Protein AF-A0A562LSG7-F1 (afdb_monomer)

Sequence (65 aa):
MRDKAISFFKAFLINGLLYGVLKYLIESDVSLKGIVFSASFFGFFMAIFQTLLFPGFNKDKKDKQ

Organism: NCBI:txid1341154

pLDDT: mean 82.16, std 13.51, range [39.47, 93.12]

Radius of gyration: 15.11 Å; Cα contacts (8 Å,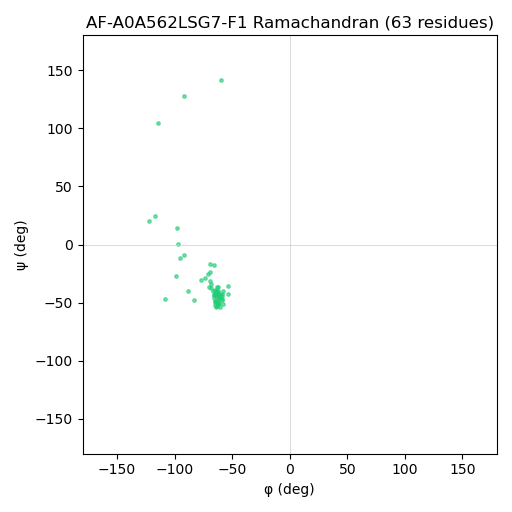 |Δi|>4): 49; chains: 1; bounding box: 43×14×37 Å

Structure (mmCIF, N/CA/C/O backbone):
data_AF-A0A562LSG7-F1
#
_entry.id   AF-A0A562LSG7-F1
#
loop_
_atom_site.group_PDB
_atom_site.id
_atom_site.type_symbol
_atom_site.label_atom_id
_atom_site.label_alt_id
_atom_site.label_comp_id
_atom_site.label_asym_id
_atom_site.label_entity_id
_atom_site.label_seq_id
_atom_site.pdbx_PDB_ins_code
_atom_site.Cartn_x
_atom_site.Cartn_y
_atom_site.Cartn_z
_atom_site.occupancy
_atom_site.B_iso_or_equiv
_atom_site.auth_seq_id
_atom_site.auth_comp_id
_atom_site.auth_asym_id
_atom_site.auth_atom_id
_atom_site.pdbx_PDB_model_num
ATOM 1 N N . MET A 1 1 ? -9.297 1.526 20.344 1.00 67.44 1 MET A N 1
ATOM 2 C CA . MET A 1 1 ? -8.374 2.168 19.368 1.00 67.44 1 MET A CA 1
ATOM 3 C C . MET A 1 1 ? -7.408 1.172 18.735 1.00 67.44 1 MET A C 1
ATOM 5 O O . MET A 1 1 ? -7.217 1.234 17.528 1.00 67.44 1 MET A O 1
ATOM 9 N N . ARG A 1 2 ? -6.873 0.218 19.510 1.00 74.94 2 ARG A N 1
ATOM 10 C CA . ARG A 1 2 ? -5.998 -0.860 19.022 1.00 74.94 2 ARG A CA 1
ATOM 11 C C . ARG A 1 2 ? -6.601 -1.671 17.860 1.00 74.94 2 ARG A C 1
ATOM 13 O O . ARG A 1 2 ? -5.927 -1.857 16.856 1.00 74.94 2 ARG A O 1
ATOM 20 N N . ASP A 1 3 ? -7.886 -2.023 17.922 1.00 79.38 3 ASP A N 1
ATOM 21 C CA . ASP A 1 3 ? -8.547 -2.791 16.848 1.00 79.38 3 ASP A CA 1
ATOM 22 C C . ASP A 1 3 ? -8.712 -2.003 15.545 1.00 79.38 3 ASP A C 1
ATOM 24 O O . ASP A 1 3 ? -8.576 -2.560 14.459 1.00 79.38 3 ASP A O 1
ATOM 28 N N . LYS A 1 4 ? -8.935 -0.684 15.639 1.00 78.62 4 LYS A N 1
ATOM 29 C CA . LYS A 1 4 ? -8.984 0.199 14.462 1.00 78.62 4 LYS A CA 1
ATOM 30 C C . LYS A 1 4 ? -7.617 0.304 13.797 1.00 78.62 4 LYS A C 1
ATOM 32 O O . LYS A 1 4 ? -7.546 0.247 12.578 1.00 78.62 4 LYS A O 1
ATOM 37 N N . ALA A 1 5 ? -6.546 0.392 14.587 1.00 83.31 5 ALA A N 1
ATOM 38 C CA . ALA A 1 5 ? -5.183 0.381 14.065 1.00 83.31 5 ALA A CA 1
ATOM 39 C C . ALA A 1 5 ? -4.854 -0.962 13.390 1.00 83.31 5 ALA A C 1
ATOM 41 O O . ALA A 1 5 ? -4.354 -0.975 12.272 1.00 83.31 5 ALA A O 1
ATOM 42 N N . ILE A 1 6 ? -5.209 -2.097 14.002 1.00 87.62 6 ILE A N 1
ATOM 43 C CA . ILE A 1 6 ? -5.011 -3.423 13.390 1.00 87.62 6 ILE A CA 1
ATOM 44 C C . ILE A 1 6 ? -5.820 -3.551 12.092 1.00 87.62 6 ILE A C 1
ATOM 46 O O . ILE A 1 6 ? -5.298 -4.022 11.084 1.00 87.62 6 ILE A O 1
ATOM 50 N N . SER A 1 7 ? -7.079 -3.105 12.091 1.00 85.50 7 SER A N 1
ATOM 51 C CA . SER A 1 7 ? -7.914 -3.083 10.888 1.00 85.50 7 SER A CA 1
ATOM 52 C C . SER A 1 7 ? -7.332 -2.175 9.805 1.00 85.50 7 SER A C 1
ATOM 54 O O . SER A 1 7 ? -7.418 -2.515 8.629 1.00 85.50 7 SER A O 1
ATOM 56 N N . PHE A 1 8 ? -6.723 -1.053 10.193 1.00 90.50 8 PHE A N 1
ATOM 57 C CA . PHE A 1 8 ? -6.068 -0.122 9.280 1.00 90.50 8 PHE A CA 1
ATOM 58 C C . PHE A 1 8 ? -4.865 -0.783 8.622 1.00 90.50 8 PHE A C 1
ATOM 60 O O . PHE A 1 8 ? -4.791 -0.822 7.401 1.00 90.50 8 PHE A O 1
ATOM 67 N N . PHE A 1 9 ? -3.966 -1.374 9.411 1.00 89.50 9 PHE A N 1
ATOM 68 C CA . PHE A 1 9 ? -2.787 -2.057 8.879 1.00 89.50 9 PHE A CA 1
ATOM 69 C C . PHE A 1 9 ? -3.155 -3.244 7.988 1.00 89.50 9 PHE A C 1
ATOM 71 O O . PHE A 1 9 ? -2.544 -3.422 6.937 1.00 89.50 9 PHE A O 1
ATOM 78 N N . LYS A 1 10 ? -4.182 -4.023 8.355 1.00 90.00 10 LYS A N 1
ATOM 79 C CA . LYS A 1 10 ? -4.700 -5.103 7.503 1.00 90.00 10 LYS A CA 1
ATOM 80 C C . LYS A 1 10 ? -5.226 -4.563 6.175 1.00 90.00 10 LYS A C 1
ATOM 82 O O . LYS A 1 10 ? -4.833 -5.065 5.128 1.00 90.00 10 LYS A O 1
ATOM 87 N N . ALA A 1 11 ? -6.074 -3.536 6.209 1.00 89.06 11 ALA A N 1
ATOM 88 C CA . ALA A 1 11 ? -6.611 -2.919 5.001 1.00 89.06 11 ALA A CA 1
ATOM 89 C C . ALA A 1 11 ? -5.502 -2.298 4.138 1.00 89.06 11 ALA A C 1
ATOM 91 O O . ALA A 1 11 ? -5.516 -2.466 2.923 1.00 89.06 11 ALA A O 1
ATOM 92 N N . PHE A 1 12 ? -4.517 -1.647 4.755 1.00 92.94 12 PHE A N 1
ATOM 93 C CA . PHE A 1 12 ? -3.368 -1.062 4.071 1.00 92.94 12 PHE A CA 1
ATOM 94 C C . PHE A 1 12 ? -2.567 -2.125 3.323 1.00 92.94 12 PHE A C 1
ATOM 96 O O . PHE A 1 12 ? -2.357 -2.003 2.119 1.00 92.94 12 PHE A O 1
ATOM 103 N N . LEU A 1 13 ? -2.164 -3.188 4.027 1.00 92.06 13 LEU A N 1
ATOM 104 C CA . LEU A 1 13 ? -1.364 -4.267 3.457 1.00 92.06 13 LEU A CA 1
ATOM 105 C C . LEU A 1 13 ? -2.119 -5.008 2.360 1.00 92.06 13 LEU A C 1
ATOM 107 O O . LEU A 1 13 ? -1.564 -5.190 1.285 1.00 92.06 13 LEU A O 1
ATOM 111 N N . ILE A 1 14 ? -3.373 -5.400 2.602 1.00 92.44 14 ILE A N 1
ATOM 112 C CA . ILE A 1 14 ? -4.162 -6.169 1.631 1.00 92.44 14 ILE A CA 1
ATOM 113 C C . ILE A 1 14 ? -4.405 -5.340 0.370 1.00 92.44 14 ILE A C 1
ATOM 115 O O . ILE A 1 14 ? -4.068 -5.790 -0.720 1.00 92.44 14 ILE A O 1
ATOM 119 N N . ASN A 1 15 ? -4.943 -4.122 0.500 1.00 91.25 15 ASN A N 1
ATOM 120 C CA . ASN A 1 15 ? -5.261 -3.296 -0.666 1.00 91.25 15 ASN A CA 1
ATOM 121 C C . ASN A 1 15 ? -3.995 -2.817 -1.389 1.00 91.25 15 ASN 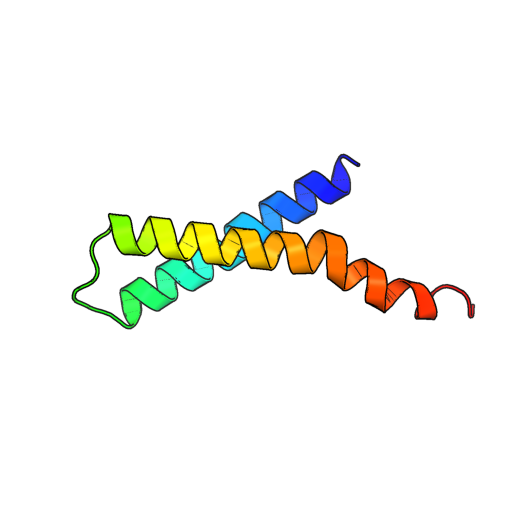A C 1
ATOM 123 O O . ASN A 1 15 ? -3.969 -2.785 -2.618 1.00 91.25 15 ASN A O 1
ATOM 127 N N . GLY A 1 16 ? -2.937 -2.483 -0.643 1.00 90.25 16 GLY A N 1
ATOM 128 C CA . GLY A 1 16 ? -1.656 -2.076 -1.210 1.00 90.25 16 GLY A CA 1
ATOM 129 C C . GLY A 1 16 ? -0.976 -3.202 -1.987 1.00 90.25 16 GLY A C 1
ATOM 130 O O . GLY A 1 16 ? -0.600 -2.996 -3.13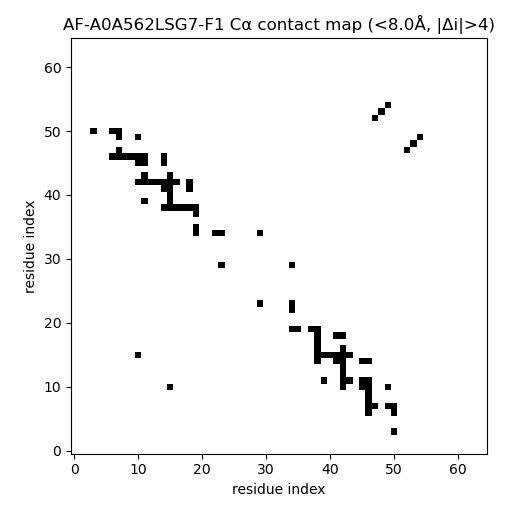8 1.00 90.25 16 GLY A O 1
ATOM 131 N N . LEU A 1 17 ? -0.875 -4.409 -1.413 1.00 92.19 17 LEU A N 1
ATOM 132 C CA . LEU A 1 17 ? -0.327 -5.578 -2.116 1.00 92.19 17 LEU A CA 1
ATOM 133 C C . LEU A 1 17 ? -1.162 -5.942 -3.338 1.00 92.19 17 LEU A C 1
ATOM 135 O O . LEU A 1 17 ? -0.592 -6.157 -4.403 1.00 92.19 17 LEU A O 1
ATOM 139 N N . LEU A 1 18 ? -2.491 -5.979 -3.209 1.00 93.00 18 LEU A N 1
ATOM 140 C CA . LEU A 1 18 ? -3.376 -6.327 -4.319 1.00 93.00 18 LEU A CA 1
ATOM 141 C C . LEU A 1 18 ? -3.178 -5.369 -5.499 1.00 93.00 18 LEU A C 1
ATOM 143 O O . LEU A 1 18 ? -2.991 -5.810 -6.630 1.00 93.00 18 LEU A O 1
ATOM 147 N N . TYR A 1 19 ? -3.149 -4.062 -5.230 1.00 92.50 19 TYR A N 1
ATOM 148 C CA . TYR A 1 19 ? -2.907 -3.053 -6.257 1.00 92.50 19 TYR A CA 1
ATOM 149 C C . TYR A 1 19 ? -1.494 -3.145 -6.840 1.00 92.50 19 TYR A C 1
ATOM 151 O O . TYR 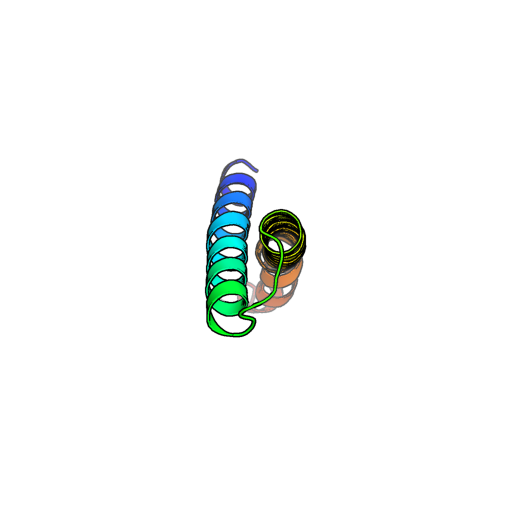A 1 19 ? -1.328 -3.071 -8.054 1.00 92.50 19 TYR A O 1
ATOM 159 N N . GLY A 1 20 ? -0.474 -3.336 -5.999 1.00 90.81 20 GLY A N 1
ATOM 160 C CA . GLY A 1 20 ? 0.910 -3.475 -6.449 1.00 90.81 20 GLY A CA 1
ATOM 161 C C . GLY A 1 20 ? 1.112 -4.678 -7.373 1.00 90.81 20 GLY A C 1
ATOM 162 O O . GLY A 1 20 ? 1.747 -4.543 -8.416 1.00 90.81 20 GLY A O 1
ATOM 163 N N . VAL A 1 21 ? 0.521 -5.827 -7.030 1.00 90.81 21 VAL A N 1
ATOM 164 C CA . VAL A 1 21 ? 0.550 -7.041 -7.859 1.00 90.81 21 VAL A CA 1
ATOM 165 C C . VAL A 1 21 ? -0.213 -6.825 -9.163 1.00 90.81 21 VAL A C 1
ATOM 167 O O . VAL A 1 21 ? 0.313 -7.140 -10.224 1.00 90.81 21 VAL A O 1
ATOM 170 N N . LEU A 1 22 ? -1.415 -6.243 -9.114 1.00 91.75 22 LEU A N 1
ATOM 171 C CA . LEU A 1 22 ? -2.182 -5.931 -10.324 1.00 91.75 22 LEU A CA 1
ATOM 172 C C . LEU A 1 22 ? -1.407 -4.998 -11.254 1.00 91.75 22 LEU A C 1
ATOM 174 O O . LEU A 1 22 ? -1.328 -5.252 -12.449 1.00 91.75 22 LEU A O 1
ATOM 178 N N . LYS A 1 23 ? -0.787 -3.953 -10.707 1.00 89.38 23 LYS A N 1
ATOM 179 C CA . LYS A 1 23 ? -0.002 -3.001 -11.489 1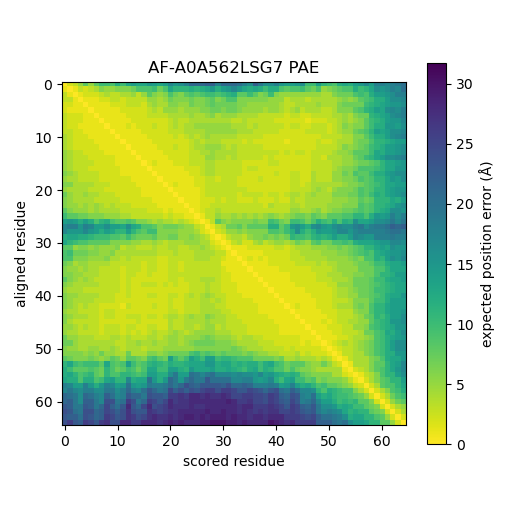.00 89.38 23 LYS A CA 1
ATOM 180 C C . LYS A 1 23 ? 1.221 -3.649 -12.129 1.00 89.38 23 LYS A C 1
ATOM 182 O O . LYS A 1 23 ? 1.491 -3.391 -13.293 1.00 89.38 23 LYS A O 1
ATOM 187 N N . TYR A 1 24 ? 1.905 -4.528 -11.399 1.00 88.69 24 TYR A N 1
ATOM 188 C CA . TYR A 1 24 ? 3.019 -5.309 -11.933 1.00 88.69 24 TYR A CA 1
ATOM 189 C C . TYR A 1 24 ? 2.595 -6.252 -13.072 1.00 88.69 24 TYR A C 1
ATOM 191 O O . TYR A 1 24 ? 3.346 -6.442 -14.021 1.00 88.69 24 TYR A O 1
ATOM 199 N N . LEU A 1 25 ? 1.396 -6.837 -12.988 1.00 90.12 25 LEU A N 1
ATOM 200 C CA . LEU A 1 25 ? 0.868 -7.726 -14.028 1.00 90.12 25 LEU A CA 1
ATOM 201 C C . LEU A 1 25 ? 0.342 -6.976 -15.261 1.00 90.12 25 LEU A C 1
ATOM 203 O O . LEU A 1 25 ? 0.364 -7.532 -16.355 1.00 90.12 25 LEU A O 1
ATOM 207 N N . ILE A 1 26 ? -0.166 -5.753 -15.086 1.00 90.75 26 ILE A N 1
ATOM 208 C CA . ILE A 1 26 ? -0.777 -4.958 -16.163 1.00 90.75 26 ILE A CA 1
ATOM 209 C C . ILE A 1 26 ? 0.268 -4.122 -16.906 1.00 90.75 26 ILE A C 1
ATOM 211 O O . ILE A 1 26 ? 0.191 -3.993 -18.126 1.00 90.75 26 ILE A O 1
ATOM 215 N N . GLU A 1 27 ? 1.230 -3.541 -16.192 1.00 86.69 27 GLU A N 1
ATOM 216 C CA . GLU A 1 27 ? 2.213 -2.634 -16.775 1.00 86.69 27 GLU A CA 1
ATOM 217 C C . GLU A 1 27 ? 3.621 -3.240 -16.709 1.00 86.69 27 GLU A C 1
ATOM 219 O O . GLU A 1 27 ? 4.284 -3.242 -15.671 1.00 86.69 27 GLU A O 1
ATOM 224 N N . SER A 1 28 ? 4.100 -3.712 -17.861 1.00 71.75 28 SER A N 1
ATOM 225 C CA . SER A 1 28 ? 5.393 -4.393 -18.009 1.00 71.75 28 SER A CA 1
ATOM 226 C C . SER A 1 28 ? 6.618 -3.486 -17.811 1.00 71.75 28 SER A C 1
ATOM 228 O O . SER A 1 28 ? 7.716 -3.999 -17.619 1.00 71.75 28 SER A O 1
ATOM 230 N N . ASP A 1 29 ? 6.446 -2.160 -17.870 1.00 80.88 29 ASP A N 1
ATOM 231 C CA . ASP A 1 29 ? 7.540 -1.168 -17.892 1.00 80.88 29 ASP A CA 1
ATOM 232 C C . ASP A 1 29 ? 7.534 -0.222 -16.672 1.00 80.88 29 ASP A C 1
ATOM 234 O O . ASP A 1 29 ? 8.0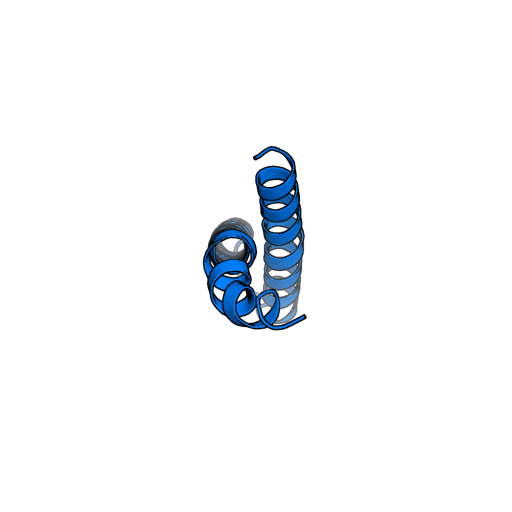16 0.912 -16.703 1.00 80.88 29 ASP A O 1
ATOM 238 N N . VAL A 1 30 ? 6.943 -0.659 -15.555 1.00 80.75 30 VAL A N 1
ATOM 239 C CA . VAL A 1 30 ? 6.879 0.162 -14.337 1.00 80.75 30 VAL A CA 1
ATOM 240 C C . VAL A 1 30 ? 8.069 -0.115 -13.440 1.00 80.75 30 VAL A C 1
ATOM 242 O O . VAL A 1 30 ? 8.323 -1.237 -13.006 1.00 80.75 30 VAL A O 1
ATOM 245 N N . SER A 1 31 ? 8.759 0.959 -13.057 1.00 88.88 31 SER A N 1
ATOM 246 C CA . SER A 1 31 ? 9.817 0.876 -12.054 1.00 88.88 31 SER A CA 1
ATOM 247 C C . SER A 1 31 ? 9.296 0.348 -10.711 1.00 88.88 31 SER A C 1
ATOM 249 O O . SER A 1 31 ? 8.240 0.749 -10.216 1.00 88.88 31 SER A O 1
ATOM 251 N N . LEU A 1 32 ? 10.100 -0.482 -10.046 1.00 85.81 32 LEU A N 1
ATOM 252 C CA . LEU A 1 32 ? 9.779 -1.044 -8.729 1.00 85.81 32 LEU A CA 1
ATOM 253 C C . LEU A 1 32 ? 9.433 0.048 -7.696 1.00 85.81 32 LEU A C 1
ATOM 255 O O . LEU A 1 32 ? 8.516 -0.109 -6.893 1.00 85.81 32 LEU A O 1
ATOM 259 N N . LYS A 1 33 ? 10.110 1.204 -7.776 1.00 88.94 33 LYS A N 1
ATOM 260 C CA . LYS A 1 33 ? 9.811 2.396 -6.962 1.00 88.94 33 LYS A CA 1
ATOM 261 C C . LYS A 1 33 ? 8.413 2.955 -7.245 1.00 88.94 33 LYS A C 1
ATOM 263 O O . LYS A 1 33 ? 7.701 3.297 -6.306 1.00 88.94 33 LYS A O 1
ATOM 268 N N . GLY A 1 34 ? 8.011 3.022 -8.514 1.00 88.25 34 GLY A N 1
ATOM 269 C CA . GLY A 1 34 ? 6.674 3.452 -8.924 1.00 88.25 34 GLY A CA 1
ATOM 270 C C . GLY A 1 34 ? 5.577 2.509 -8.429 1.00 88.25 34 GLY A C 1
ATOM 271 O O . GLY A 1 34 ? 4.546 2.976 -7.938 1.00 88.25 34 GLY A O 1
ATOM 272 N N . ILE A 1 35 ? 5.815 1.194 -8.472 1.00 90.25 35 ILE A N 1
ATOM 273 C CA . ILE A 1 35 ? 4.893 0.185 -7.926 1.00 90.25 35 ILE A CA 1
ATOM 274 C C . ILE A 1 35 ? 4.748 0.373 -6.421 1.00 90.25 35 ILE A C 1
ATOM 276 O O . ILE A 1 35 ? 3.634 0.548 -5.944 1.00 90.25 35 ILE A O 1
ATOM 280 N N . VAL A 1 36 ? 5.856 0.416 -5.677 1.00 90.06 36 VAL A N 1
ATOM 281 C CA . VAL A 1 36 ? 5.825 0.566 -4.214 1.00 90.06 36 VAL A CA 1
ATOM 282 C C . VAL A 1 36 ? 5.154 1.874 -3.802 1.00 90.06 36 VAL A C 1
ATOM 284 O O . VAL A 1 36 ? 4.325 1.865 -2.892 1.00 90.06 36 VAL A O 1
ATOM 287 N N . PHE A 1 37 ? 5.455 2.986 -4.480 1.00 92.31 37 PHE A N 1
ATOM 288 C CA . PHE A 1 37 ? 4.828 4.274 -4.189 1.00 92.31 37 PHE A CA 1
ATOM 289 C C . PHE A 1 37 ? 3.317 4.227 -4.426 1.00 92.31 37 PHE A C 1
ATOM 291 O O . PHE A 1 37 ? 2.541 4.573 -3.538 1.00 92.31 37 PHE A O 1
ATOM 298 N N . SER A 1 38 ? 2.888 3.750 -5.596 1.00 91.00 38 SER A N 1
ATOM 299 C CA . SER A 1 38 ? 1.465 3.713 -5.947 1.00 91.00 38 SER A CA 1
ATOM 300 C C . SER A 1 38 ? 0.670 2.682 -5.135 1.00 91.00 38 SER A C 1
ATOM 302 O O . SER A 1 38 ? -0.432 2.993 -4.693 1.00 91.00 38 SER A O 1
ATOM 304 N N . ALA A 1 39 ? 1.252 1.521 -4.829 1.00 92.31 39 ALA A N 1
ATOM 305 C CA . ALA A 1 39 ? 0.704 0.530 -3.903 1.00 92.31 39 ALA A CA 1
ATOM 306 C C . ALA A 1 39 ? 0.552 1.079 -2.481 1.00 92.31 39 ALA A C 1
ATOM 308 O O . ALA A 1 39 ? -0.501 0.916 -1.868 1.00 92.31 39 ALA A O 1
ATOM 309 N N . SER A 1 40 ? 1.571 1.772 -1.967 1.00 91.69 40 SER A N 1
ATOM 310 C CA . SER A 1 40 ? 1.513 2.384 -0.634 1.00 91.69 40 SER A CA 1
ATOM 311 C C . SER A 1 40 ? 0.475 3.501 -0.589 1.00 91.69 40 SER A C 1
ATOM 313 O O . SER A 1 40 ? -0.316 3.572 0.347 1.00 91.69 40 SER A O 1
ATOM 315 N N . PHE A 1 41 ? 0.429 4.347 -1.619 1.00 93.12 41 PHE A N 1
ATOM 316 C CA . PHE A 1 41 ? -0.545 5.428 -1.714 1.00 93.12 41 PHE A CA 1
ATOM 317 C C . PHE A 1 41 ? -1.977 4.880 -1.764 1.00 93.12 41 PHE A C 1
ATOM 319 O O . PHE A 1 41 ? -2.816 5.263 -0.951 1.00 93.12 41 PHE A O 1
ATOM 326 N N . PHE A 1 42 ? -2.245 3.916 -2.647 1.00 93.00 42 PHE A N 1
ATOM 327 C CA . PHE A 1 42 ? -3.556 3.282 -2.762 1.00 93.00 42 PHE A CA 1
ATOM 328 C C . PHE A 1 42 ? -3.962 2.550 -1.476 1.00 93.00 42 PHE A C 1
ATOM 330 O O . PHE A 1 42 ? -5.060 2.762 -0.959 1.00 93.00 42 PHE A O 1
ATOM 337 N N . GLY A 1 43 ? -3.059 1.744 -0.910 1.00 92.88 43 GLY A N 1
ATOM 338 C CA . GLY A 1 43 ? -3.283 1.041 0.351 1.00 92.88 43 GLY A CA 1
ATOM 339 C C . GLY A 1 43 ? -3.609 1.997 1.499 1.00 92.88 43 GLY A C 1
ATOM 340 O O . GLY A 1 43 ? -4.513 1.722 2.286 1.00 92.88 43 GLY A O 1
ATOM 341 N N . PHE A 1 44 ? -2.934 3.148 1.577 1.00 92.75 44 PHE A N 1
ATOM 342 C CA . PHE A 1 44 ? -3.174 4.163 2.605 1.00 92.75 44 PHE A CA 1
ATOM 343 C C . PHE A 1 44 ? -4.569 4.775 2.492 1.00 92.75 44 PHE A C 1
ATOM 345 O O . PHE A 1 44 ? -5.311 4.794 3.475 1.00 92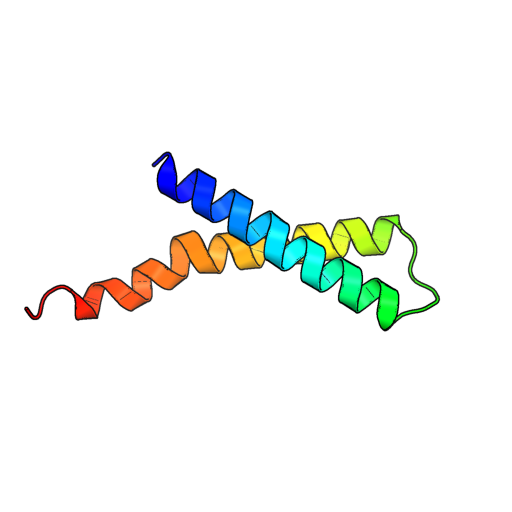.75 44 PHE A O 1
ATOM 352 N N . PHE A 1 45 ? -4.962 5.206 1.291 1.00 92.88 45 PHE A N 1
ATOM 353 C CA . PHE A 1 45 ? -6.297 5.755 1.053 1.00 92.88 45 PHE A CA 1
ATOM 354 C C . PHE A 1 45 ? -7.400 4.736 1.342 1.00 92.88 45 PHE A C 1
ATOM 356 O O . PHE A 1 45 ? -8.374 5.062 2.024 1.00 92.88 45 PHE A O 1
ATOM 363 N N . MET A 1 46 ? -7.229 3.488 0.900 1.00 91.38 46 MET A N 1
ATOM 364 C CA . MET A 1 46 ? -8.195 2.421 1.167 1.00 91.38 46 MET A CA 1
ATOM 365 C C . MET A 1 46 ? -8.290 2.088 2.655 1.00 91.38 46 MET A C 1
ATOM 367 O O . MET A 1 46 ? -9.390 1.899 3.174 1.00 91.38 46 MET A O 1
ATOM 371 N N . ALA A 1 47 ? -7.167 2.076 3.373 1.00 90.44 47 ALA A N 1
ATOM 372 C CA . ALA A 1 47 ? -7.156 1.861 4.813 1.00 90.44 47 ALA A CA 1
ATOM 373 C C . ALA A 1 47 ? -7.887 2.977 5.569 1.00 90.44 47 ALA A C 1
ATOM 375 O O . ALA A 1 47 ? -8.701 2.680 6.448 1.00 90.44 47 ALA A O 1
ATOM 376 N N . ILE A 1 48 ? -7.667 4.245 5.201 1.00 88.81 48 ILE A N 1
ATOM 377 C CA . ILE A 1 48 ? -8.420 5.393 5.734 1.00 88.81 48 ILE A CA 1
ATOM 378 C C . ILE A 1 48 ? -9.911 5.216 5.453 1.00 88.81 48 ILE A C 1
ATOM 380 O O . ILE A 1 48 ? -10.727 5.298 6.373 1.00 88.81 48 ILE A O 1
ATOM 384 N N . PHE A 1 49 ? -10.275 4.932 4.203 1.00 87.38 49 PHE A N 1
ATOM 385 C CA . PHE A 1 49 ? -11.669 4.782 3.805 1.00 87.38 49 PHE A CA 1
ATOM 386 C C . PHE A 1 49 ? -12.363 3.673 4.602 1.00 87.38 49 PHE A C 1
ATOM 388 O O . PHE A 1 49 ? -13.421 3.882 5.190 1.00 87.38 49 PHE A O 1
ATOM 395 N N . GLN A 1 50 ? -11.735 2.508 4.711 1.00 83.88 50 GLN A N 1
ATOM 396 C CA . GLN A 1 50 ? -12.329 1.338 5.345 1.00 83.88 50 GLN A CA 1
ATOM 397 C C . GLN A 1 50 ? -12.391 1.436 6.878 1.00 83.88 50 GLN A C 1
ATOM 399 O O . GLN A 1 50 ? -13.285 0.861 7.496 1.00 83.88 50 GLN A O 1
ATOM 404 N N . THR A 1 51 ? -11.473 2.170 7.513 1.00 83.25 51 THR A N 1
ATOM 405 C CA . THR A 1 51 ? -11.429 2.277 8.984 1.00 83.25 51 THR A CA 1
ATOM 406 C C . THR A 1 51 ? -12.073 3.529 9.560 1.00 83.25 51 THR A C 1
ATOM 408 O O . THR A 1 51 ? -12.530 3.491 10.706 1.00 83.25 51 THR A O 1
ATOM 411 N N . LEU A 1 52 ? -12.123 4.627 8.805 1.00 81.12 52 LEU A N 1
ATOM 412 C CA . LEU A 1 52 ? -12.687 5.898 9.262 1.00 81.12 52 LEU A CA 1
ATOM 413 C C . LEU A 1 52 ? -14.025 6.205 8.589 1.00 81.12 52 LEU A C 1
ATOM 415 O O . LEU A 1 52 ? -14.978 6.536 9.292 1.00 81.12 52 LEU A O 1
ATOM 419 N N . LEU A 1 53 ? -14.125 6.049 7.266 1.00 77.50 53 LEU A N 1
ATOM 420 C CA . LEU A 1 53 ? -15.329 6.423 6.513 1.00 77.50 53 LEU A CA 1
ATOM 421 C C . LEU A 1 53 ? -16.398 5.322 6.546 1.00 77.50 53 LEU A C 1
ATOM 423 O O . LEU A 1 53 ? -17.549 5.589 6.886 1.00 77.50 53 LEU A O 1
ATOM 427 N N . PHE A 1 54 ? -16.025 4.068 6.287 1.00 73.25 54 PHE A N 1
ATOM 428 C CA . PHE A 1 54 ? -16.958 2.937 6.213 1.00 73.25 54 PHE A CA 1
ATOM 429 C C . PHE A 1 54 ? -17.760 2.697 7.508 1.00 73.25 54 PHE A C 1
ATOM 431 O O . PHE A 1 54 ? -18.977 2.514 7.435 1.00 73.25 54 PHE A O 1
ATOM 438 N N . PRO A 1 55 ? -17.163 2.764 8.717 1.00 69.81 55 PRO A N 1
ATOM 439 C CA . PRO A 1 55 ? -17.928 2.639 9.955 1.00 69.81 55 PRO A CA 1
ATOM 440 C C . PRO A 1 55 ? -18.841 3.844 10.211 1.00 69.81 55 PRO A C 1
ATOM 442 O O . PRO A 1 55 ? -19.824 3.704 10.931 1.00 69.81 55 PRO A O 1
ATOM 445 N N . GLY A 1 56 ? -18.525 5.015 9.642 1.00 64.06 56 GLY A N 1
ATOM 446 C CA . GLY A 1 56 ? -19.372 6.208 9.699 1.00 64.06 56 GLY A CA 1
ATOM 447 C C . GLY A 1 56 ? -20.695 6.007 8.960 1.00 64.06 56 GLY A C 1
ATOM 448 O O . GLY A 1 56 ? -21.743 6.325 9.510 1.00 64.06 56 GLY A O 1
ATOM 449 N N . PHE A 1 57 ? -20.663 5.374 7.784 1.00 63.94 57 PHE A N 1
ATOM 450 C CA . PHE A 1 57 ? -21.870 5.037 7.016 1.00 63.94 57 PHE A CA 1
ATOM 451 C C . PHE A 1 57 ? -22.712 3.916 7.642 1.00 63.94 57 PHE A C 1
ATOM 453 O O . PHE A 1 57 ? -23.916 3.851 7.415 1.00 63.94 57 PHE A O 1
ATOM 460 N N . ASN A 1 58 ? -22.102 3.027 8.433 1.00 61.22 58 ASN A N 1
ATOM 461 C CA . ASN A 1 58 ? -22.781 1.845 8.976 1.00 61.22 58 ASN A CA 1
ATOM 462 C C . ASN A 1 58 ? -23.315 2.023 10.414 1.00 61.22 58 ASN A C 1
ATOM 464 O O . ASN A 1 58 ? -23.882 1.084 10.974 1.00 61.22 58 ASN A O 1
ATOM 468 N N . LYS A 1 59 ? -23.140 3.204 11.027 1.00 54.88 59 LYS A N 1
ATOM 469 C CA . LYS A 1 59 ? -23.677 3.513 12.368 1.00 54.88 59 LYS A CA 1
ATOM 470 C C . LYS A 1 59 ? -25.203 3.625 12.392 1.00 54.88 59 LYS A C 1
ATOM 472 O O . LYS A 1 59 ? -25.808 3.199 13.366 1.00 54.88 59 LYS A O 1
ATOM 477 N N . ASP A 1 60 ? -25.812 4.080 11.301 1.00 54.91 60 ASP A N 1
ATOM 478 C CA . ASP A 1 60 ? -27.2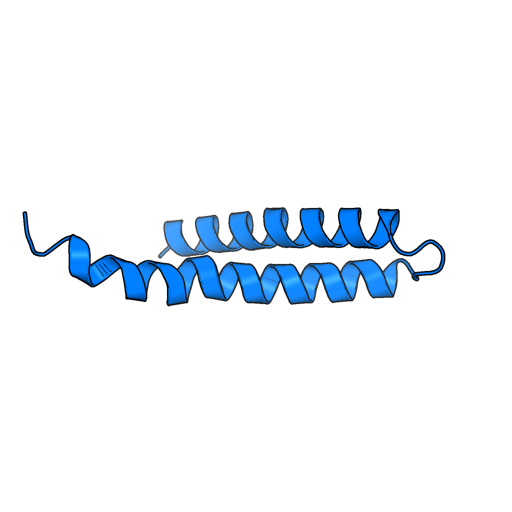64 4.301 11.194 1.00 54.91 60 ASP A CA 1
ATOM 479 C C . ASP A 1 60 ? -28.104 3.008 11.265 1.00 54.91 60 ASP A C 1
ATOM 481 O O . ASP A 1 60 ? -29.304 3.027 11.524 1.00 54.91 60 ASP A O 1
ATOM 485 N N . LYS A 1 61 ? -27.482 1.841 11.049 1.00 54.75 61 LYS A N 1
ATOM 486 C CA . LYS A 1 61 ? -28.194 0.552 11.030 1.00 54.75 61 LYS A CA 1
ATOM 487 C C . LYS A 1 61 ? -28.184 -0.197 12.361 1.00 54.75 61 LYS A C 1
ATOM 489 O O . LYS A 1 61 ? -28.914 -1.173 12.489 1.00 54.75 61 LYS A O 1
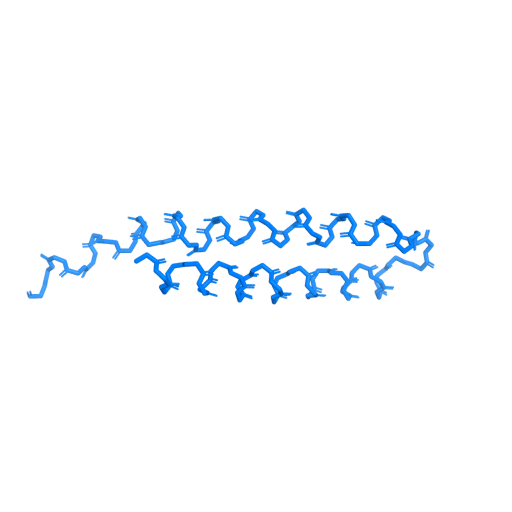ATOM 494 N N . LYS A 1 62 ? -27.365 0.219 13.332 1.00 52.47 62 LYS A N 1
ATOM 495 C CA . LYS A 1 62 ? -27.276 -0.450 14.643 1.00 52.47 62 LYS A CA 1
ATOM 496 C C . LYS A 1 62 ? -28.208 0.129 15.708 1.00 52.47 62 LYS A C 1
ATOM 498 O O . LYS A 1 62 ? -28.350 -0.505 16.741 1.00 52.47 62 LYS A O 1
ATOM 503 N N . ASP A 1 63 ? -28.852 1.262 15.440 1.00 49.44 63 ASP A N 1
ATOM 504 C CA . ASP A 1 63 ? -29.738 1.955 16.391 1.00 49.44 63 ASP A CA 1
ATOM 505 C C . ASP A 1 63 ? -31.235 1.638 16.171 1.00 49.44 63 ASP A C 1
ATOM 507 O O . ASP A 1 63 ? -32.116 2.344 16.651 1.00 49.44 63 ASP A O 1
ATOM 511 N N . LYS A 1 64 ? -31.542 0.588 15.393 1.00 49.34 64 LYS A N 1
ATOM 512 C CA . LYS A 1 64 ? -32.918 0.137 15.099 1.00 49.34 64 LYS A CA 1
ATOM 513 C C . LYS A 1 64 ? -33.200 -1.319 15.499 1.00 49.34 64 LYS A C 1
ATOM 515 O O . LYS A 1 64 ? -34.120 -1.916 14.943 1.00 49.34 64 LYS A O 1
ATOM 520 N N . GLN A 1 65 ? -32.409 -1.902 16.401 1.00 39.47 65 GLN A N 1
ATOM 521 C CA . GLN A 1 65 ? -32.723 -3.202 17.012 1.00 39.47 65 GLN A CA 1
ATOM 522 C C . GLN A 1 65 ? -33.142 -3.030 18.462 1.00 39.47 65 GLN A C 1
ATOM 524 O O . GLN A 1 65 ? -32.403 -2.337 19.192 1.00 39.47 65 GLN A O 1
#

Nearest PDB structures (foldseek):
  3erm-assembly2_C-2  TM=6.249E-01  e=2.119E+00  Pseudomonas syringae pv. tomato
  6yj4-assembly1_O  TM=6.386E-01  e=6.885E+00  Yarrowia lipolytica

Foldseek 3Di:
DVVLVVLLVVQLVVQLVVQLVVCVVPDVPDDPVRSNVVSNVRSNVRSCCVRPVVVVVVPVPPVPD

Mean predicted aligned error: 7.33 Å

Solvent-accessible surface area (backbone atoms only — not comparable to full-atom values): 3552 Å² total; per-residue (Å²): 110,70,67,54,51,53,51,24,54,50,37,20,51,53,48,12,50,52,47,29,52,51,48,57,73,72,42,90,85,65,52,70,67,56,38,52,51,52,13,51,52,52,2,49,54,50,11,48,42,61,58,59,50,49,57,61,72,56,53,79,71,68,80,77,120

Secondary structure (DSSP, 8-state):
-HHHHHHHHHHHHHHHHHHHHHHHHH-TT--HHHHHHHHHHHHHHHHHIIIIIHHHHTGGGSS--